Protein AF-A0A842V8Y3-F1 (afdb_monomer_lite)

Radius of gyration: 11.97 Å; chains: 1; bounding box: 29×19×35 Å

Sequence (76 aa):
MISKEDAIEIATKEAIRTGSGPEDLEKMHREVKSDGNLWIVQWWPEHNETNYDLSISVNKKTGAIEDVVSGQISHR

pLDDT: mean 84.27, std 14.38, range [36.12, 97.0]

Secondary structure (DSSP, 8-state):
---HHHHHHHHHHHHHHTT--HHHHHHEEEEEEEETTEEEEEEEETT-SS--SEEEEEETTT--EEEEEE------

Foldseek 3Di:
DDDLVLLVVLVLVVCVVVPDDNVNQVQWDWDWDDDPQWTKIFTDHPPPPDDTQWIWIAGNPPRDTPDIDGPPPPPD

Structure (mmCIF, N/CA/C/O backbone):
data_AF-A0A842V8Y3-F1
#
_entry.id   AF-A0A842V8Y3-F1
#
loop_
_atom_site.group_PDB
_atom_site.id
_atom_site.type_symbol
_atom_site.label_atom_id
_atom_site.label_alt_id
_atom_site.label_comp_id
_atom_site.label_asym_id
_atom_site.label_entity_id
_atom_site.label_seq_id
_atom_site.pdbx_PDB_ins_code
_atom_site.Cartn_x
_atom_site.Cartn_y
_atom_site.Cartn_z
_atom_site.occupancy
_atom_site.B_iso_or_equiv
_atom_site.auth_seq_id
_atom_site.auth_comp_id
_atom_site.auth_asym_id
_atom_site.auth_atom_id
_atom_site.pdbx_PDB_model_num
ATOM 1 N N . MET A 1 1 ? -7.919 4.010 14.520 1.00 85.25 1 MET A N 1
ATOM 2 C CA . MET A 1 1 ? -7.979 4.157 13.053 1.00 85.25 1 MET A CA 1
ATOM 3 C C . MET A 1 1 ? -6.598 4.592 12.620 1.00 85.25 1 MET A C 1
ATOM 5 O O . MET A 1 1 ? -6.058 5.472 13.277 1.00 85.25 1 MET A O 1
ATOM 9 N N . ILE A 1 2 ? -6.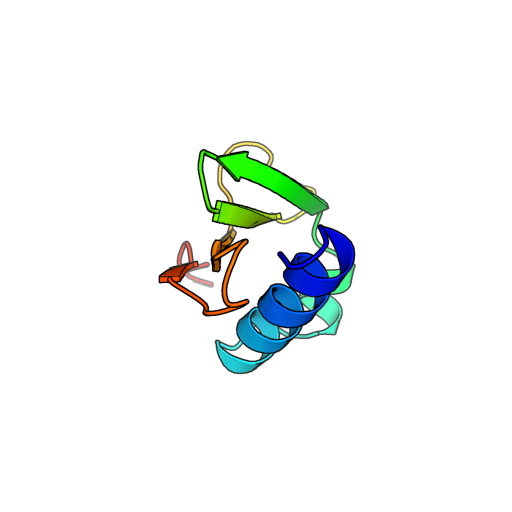022 3.941 11.619 1.00 91.69 2 ILE A N 1
ATOM 10 C CA . ILE A 1 2 ? -4.687 4.245 11.113 1.00 91.69 2 ILE A CA 1
ATOM 11 C C . ILE A 1 2 ? -4.745 5.400 10.113 1.00 91.69 2 ILE A C 1
ATOM 13 O O . ILE A 1 2 ? -5.755 5.597 9.422 1.00 91.69 2 ILE A O 1
ATOM 17 N N . SER A 1 3 ? -3.667 6.170 10.050 1.00 94.19 3 SER A N 1
ATOM 18 C CA . SER A 1 3 ? -3.552 7.289 9.124 1.00 94.19 3 SER A CA 1
ATOM 19 C C . SER A 1 3 ? -3.296 6.811 7.689 1.00 94.19 3 SER A C 1
ATOM 21 O O . SER A 1 3 ? -3.017 5.638 7.428 1.00 94.19 3 SER A O 1
ATOM 23 N N . LYS A 1 4 ? -3.396 7.743 6.736 1.00 94.06 4 LYS A N 1
ATOM 24 C CA . LYS A 1 4 ? -2.985 7.505 5.347 1.00 94.06 4 LYS A CA 1
ATOM 25 C C . LYS A 1 4 ? -1.491 7.169 5.259 1.00 94.06 4 LYS A C 1
ATOM 27 O O . LYS A 1 4 ? -1.116 6.326 4.455 1.00 94.06 4 LYS A O 1
ATOM 32 N N . GLU A 1 5 ? -0.656 7.817 6.067 1.00 95.31 5 GLU A N 1
ATOM 33 C CA . GLU A 1 5 ? 0.796 7.601 6.088 1.00 95.31 5 GLU A CA 1
ATOM 34 C C . GLU A 1 5 ? 1.144 6.209 6.627 1.00 95.31 5 GLU A C 1
ATOM 36 O O . GLU A 1 5 ? 1.929 5.498 6.003 1.00 95.31 5 GLU A O 1
ATOM 41 N N . ASP A 1 6 ? 0.463 5.765 7.688 1.00 95.38 6 ASP A N 1
ATOM 42 C CA . ASP A 1 6 ? 0.605 4.398 8.208 1.00 95.38 6 ASP A CA 1
ATOM 43 C C . ASP A 1 6 ? 0.221 3.359 7.146 1.00 95.38 6 ASP A C 1
ATOM 45 O O . ASP A 1 6 ? 0.917 2.364 6.949 1.00 95.38 6 ASP A O 1
ATOM 49 N N . ALA A 1 7 ? -0.881 3.594 6.426 1.00 94.00 7 ALA A N 1
ATOM 50 C CA . ALA A 1 7 ? -1.330 2.695 5.367 1.00 94.00 7 ALA A CA 1
ATOM 51 C C . ALA A 1 7 ? -0.331 2.621 4.208 1.00 94.00 7 ALA A C 1
ATOM 53 O O . ALA A 1 7 ? -0.087 1.534 3.689 1.00 94.00 7 ALA A O 1
ATOM 54 N N . ILE A 1 8 ? 0.273 3.752 3.829 1.00 94.12 8 ILE A N 1
ATOM 55 C CA . ILE A 1 8 ? 1.354 3.791 2.840 1.00 94.12 8 ILE A CA 1
ATOM 56 C C . ILE A 1 8 ? 2.536 2.947 3.315 1.00 94.12 8 ILE A C 1
ATOM 58 O O . ILE A 1 8 ? 3.070 2.172 2.524 1.00 94.12 8 ILE A O 1
ATOM 62 N N . GLU A 1 9 ? 2.951 3.073 4.576 1.00 95.44 9 GLU A N 1
ATOM 63 C CA . GLU A 1 9 ? 4.084 2.315 5.111 1.00 95.44 9 GLU A CA 1
ATOM 64 C C . GLU A 1 9 ? 3.804 0.805 5.111 1.00 95.44 9 GLU A C 1
ATOM 66 O O . GLU A 1 9 ? 4.623 0.023 4.623 1.00 95.44 9 GLU A O 1
ATOM 71 N N . ILE A 1 10 ? 2.629 0.397 5.602 1.00 95.38 10 ILE A N 1
ATOM 72 C CA . ILE A 1 10 ? 2.186 -1.005 5.627 1.00 95.38 10 ILE A CA 1
ATOM 73 C C . ILE A 1 10 ? 2.150 -1.572 4.209 1.00 95.38 10 ILE A C 1
ATOM 75 O O . ILE A 1 10 ? 2.730 -2.625 3.943 1.00 95.38 10 ILE A O 1
ATOM 79 N N . ALA A 1 11 ? 1.514 -0.853 3.286 1.00 93.12 11 ALA A N 1
ATOM 80 C CA . ALA A 1 11 ? 1.378 -1.292 1.911 1.00 93.12 11 ALA A CA 1
ATOM 81 C C . ALA A 1 11 ? 2.736 -1.334 1.189 1.00 93.12 11 ALA A C 1
ATOM 83 O O . ALA A 1 11 ? 2.994 -2.268 0.443 1.00 93.12 11 ALA A O 1
ATOM 84 N N . THR A 1 12 ? 3.644 -0.386 1.444 1.00 91.56 12 THR A N 1
ATOM 85 C CA . THR A 1 12 ? 4.998 -0.386 0.853 1.00 91.56 12 THR A CA 1
ATOM 86 C C . THR A 1 12 ? 5.821 -1.577 1.347 1.00 91.56 12 THR A C 1
ATOM 88 O O . THR A 1 12 ? 6.490 -2.242 0.559 1.00 91.56 12 THR A O 1
ATOM 91 N N . LYS A 1 13 ? 5.751 -1.894 2.646 1.00 93.50 13 LYS A N 1
ATOM 92 C CA . LYS A 1 13 ? 6.407 -3.086 3.207 1.00 93.50 13 LYS A CA 1
ATOM 93 C C . LYS A 1 13 ? 5.875 -4.368 2.570 1.00 93.50 13 LYS A C 1
ATOM 95 O O . LYS A 1 13 ? 6.656 -5.262 2.248 1.00 93.50 13 LYS A O 1
ATOM 100 N N . GLU A 1 14 ? 4.564 -4.441 2.361 1.00 93.00 14 GLU A N 1
ATOM 101 C CA . GLU A 1 14 ? 3.935 -5.581 1.703 1.00 93.00 14 GLU A CA 1
ATOM 102 C C . GLU A 1 14 ? 4.320 -5.677 0.223 1.00 93.00 14 GLU A C 1
ATOM 104 O O . GLU A 1 14 ? 4.675 -6.754 -0.245 1.00 93.00 14 GLU A O 1
ATOM 109 N N . ALA A 1 15 ? 4.356 -4.555 -0.493 1.00 88.56 15 ALA A N 1
ATOM 110 C CA . ALA A 1 15 ? 4.808 -4.491 -1.878 1.00 88.56 15 ALA A CA 1
ATOM 111 C C . ALA A 1 15 ? 6.215 -5.086 -2.047 1.00 88.56 15 ALA A C 1
ATOM 113 O O . ALA A 1 15 ? 6.427 -5.950 -2.900 1.00 88.56 15 ALA A O 1
ATOM 114 N N . ILE A 1 16 ? 7.149 -4.716 -1.164 1.00 87.31 16 ILE A N 1
ATOM 115 C CA . ILE A 1 16 ? 8.505 -5.283 -1.145 1.00 87.31 16 ILE A CA 1
ATOM 116 C C . ILE A 1 16 ? 8.468 -6.788 -0.853 1.00 87.31 16 ILE A C 1
ATOM 118 O O . ILE A 1 16 ? 9.119 -7.574 -1.540 1.00 87.31 16 ILE A O 1
ATOM 122 N N . ARG A 1 17 ? 7.666 -7.218 0.132 1.00 86.44 17 ARG A N 1
ATOM 123 C CA . ARG A 1 17 ? 7.509 -8.640 0.484 1.00 86.44 17 ARG A CA 1
ATOM 124 C C . ARG A 1 17 ? 6.971 -9.479 -0.678 1.00 86.44 17 ARG A C 1
ATOM 126 O O . ARG A 1 17 ? 7.370 -10.630 -0.829 1.00 86.44 17 ARG A O 1
ATOM 133 N N . THR A 1 18 ? 6.079 -8.911 -1.486 1.00 80.69 18 THR A N 1
ATOM 134 C CA . THR A 1 18 ? 5.461 -9.582 -2.644 1.00 80.69 18 THR A CA 1
ATOM 135 C C . THR A 1 18 ? 6.374 -9.671 -3.869 1.00 80.69 18 THR A C 1
ATOM 137 O O . THR A 1 18 ? 6.020 -10.347 -4.832 1.00 80.69 18 THR A O 1
ATOM 140 N N . GLY A 1 19 ? 7.564 -9.061 -3.822 1.00 77.25 19 GLY A N 1
ATOM 141 C CA . GLY A 1 19 ? 8.581 -9.169 -4.870 1.00 77.25 19 GLY A CA 1
ATOM 142 C C . GLY A 1 19 ? 8.794 -7.902 -5.694 1.00 77.25 19 GLY A C 1
ATOM 143 O O . GLY A 1 19 ? 9.557 -7.946 -6.654 1.00 77.25 19 GLY A O 1
ATOM 144 N N . SER A 1 20 ? 8.167 -6.778 -5.329 1.00 77.06 20 SER A N 1
ATOM 145 C CA . SER A 1 20 ? 8.508 -5.484 -5.932 1.00 77.06 20 SER A CA 1
ATOM 146 C C . SER A 1 20 ? 9.859 -5.014 -5.392 1.00 77.06 20 SER A C 1
ATOM 148 O O . SER A 1 20 ? 10.054 -4.957 -4.176 1.00 77.06 20 SER A O 1
ATOM 150 N N . GLY A 1 21 ? 10.801 -4.668 -6.270 1.00 78.25 21 GLY A N 1
ATOM 151 C CA . GLY A 1 21 ? 12.056 -4.055 -5.846 1.00 78.25 21 GLY A CA 1
ATOM 152 C C . GLY A 1 21 ? 11.781 -2.717 -5.146 1.00 78.25 21 GLY A C 1
ATOM 153 O O . GLY A 1 21 ? 10.953 -1.942 -5.629 1.00 78.25 21 GLY A O 1
ATOM 154 N N . PRO A 1 22 ? 12.446 -2.399 -4.019 1.00 78.88 22 PRO A N 1
ATOM 155 C CA . PRO A 1 22 ? 12.263 -1.103 -3.361 1.00 78.88 22 PRO A CA 1
ATOM 156 C C . PRO A 1 22 ? 12.600 0.062 -4.305 1.00 78.88 22 PRO A C 1
ATOM 158 O O . PRO A 1 22 ? 11.886 1.058 -4.332 1.00 78.88 22 PRO A O 1
ATOM 161 N N . GLU A 1 23 ? 13.619 -0.112 -5.148 1.00 80.38 23 GLU A N 1
ATOM 162 C CA . GLU A 1 23 ? 14.020 0.849 -6.178 1.00 80.38 23 GLU A CA 1
ATOM 163 C C . GLU A 1 23 ? 12.998 1.018 -7.311 1.00 80.38 23 GLU A C 1
ATOM 165 O O . GLU A 1 23 ? 12.959 2.070 -7.946 1.00 80.38 23 GLU A O 1
ATOM 170 N N . ASP A 1 24 ? 12.181 -0.001 -7.583 1.00 79.56 24 ASP A N 1
ATOM 171 C CA . ASP A 1 24 ? 11.123 0.069 -8.590 1.00 79.56 24 ASP A CA 1
ATOM 172 C C . ASP A 1 24 ? 9.929 0.846 -8.038 1.00 79.56 24 ASP A C 1
ATOM 174 O O . ASP A 1 24 ? 9.403 1.728 -8.712 1.00 79.56 24 ASP A O 1
ATOM 178 N N . LEU A 1 25 ? 9.559 0.601 -6.776 1.00 80.69 25 LEU A N 1
ATOM 179 C CA . LEU A 1 25 ? 8.477 1.324 -6.102 1.00 80.69 25 LEU A CA 1
ATOM 180 C C . LEU A 1 25 ? 8.757 2.827 -5.981 1.00 80.69 25 LEU A C 1
ATOM 182 O O . LEU A 1 25 ? 7.819 3.618 -6.050 1.00 80.69 25 LEU A O 1
ATOM 186 N N . GLU A 1 26 ? 10.022 3.227 -5.810 1.00 81.12 26 GLU A N 1
ATOM 187 C CA . GLU A 1 26 ? 10.426 4.641 -5.790 1.00 81.12 26 GLU A CA 1
ATOM 188 C C . GLU A 1 26 ? 10.327 5.318 -7.165 1.00 81.12 26 GLU A C 1
ATOM 190 O O . GLU A 1 26 ? 10.112 6.527 -7.236 1.00 81.12 26 GLU A O 1
ATOM 195 N N . LYS A 1 27 ? 10.466 4.550 -8.252 1.00 81.56 27 LYS A N 1
ATOM 196 C CA . LYS A 1 27 ? 10.334 5.034 -9.638 1.00 81.56 27 LYS A CA 1
ATOM 197 C C . LYS A 1 27 ? 8.887 4.993 -10.141 1.00 81.56 27 LYS A C 1
ATOM 199 O O . LYS A 1 27 ? 8.591 5.542 -11.199 1.00 81.56 27 LYS A O 1
ATOM 204 N N . MET A 1 28 ? 7.992 4.323 -9.418 1.00 85.50 28 MET A N 1
ATOM 205 C CA . MET A 1 28 ? 6.574 4.237 -9.750 1.00 85.50 28 MET A CA 1
ATOM 206 C C . MET A 1 28 ? 5.805 5.450 -9.228 1.00 85.50 28 MET A C 1
ATOM 208 O O . MET A 1 28 ? 6.065 5.978 -8.145 1.00 85.50 28 MET A O 1
ATOM 212 N N . HIS A 1 29 ? 4.769 5.842 -9.963 1.00 87.56 29 HIS A N 1
ATOM 213 C CA . HIS A 1 29 ? 3.740 6.697 -9.397 1.00 87.56 29 HIS A CA 1
ATOM 214 C C . HIS A 1 29 ? 2.968 5.928 -8.336 1.00 87.56 29 HIS A C 1
ATOM 216 O O . HIS A 1 29 ? 2.623 4.762 -8.522 1.00 87.56 29 HIS A O 1
ATOM 222 N N . ARG A 1 30 ? 2.673 6.612 -7.230 1.00 89.44 30 ARG A N 1
ATOM 223 C CA . ARG A 1 30 ? 1.857 6.083 -6.142 1.00 89.44 30 ARG A CA 1
ATOM 224 C C . ARG A 1 30 ? 0.654 6.971 -5.904 1.00 89.44 30 ARG A C 1
ATOM 226 O O . ARG A 1 30 ? 0.798 8.161 -5.620 1.00 89.44 30 ARG A O 1
ATOM 233 N N . GLU A 1 31 ? -0.520 6.362 -5.881 1.00 91.62 31 GLU A N 1
ATOM 234 C CA . GLU A 1 31 ? -1.750 7.010 -5.445 1.00 91.62 31 GLU A CA 1
ATOM 235 C C . GLU A 1 31 ? -2.352 6.274 -4.255 1.00 91.62 31 GLU A 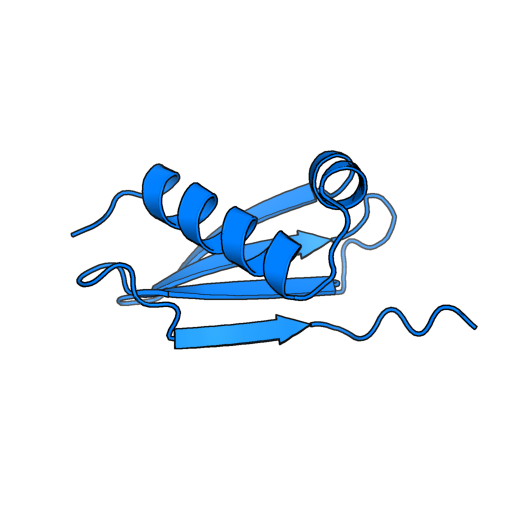C 1
ATOM 237 O O . GLU A 1 31 ? -2.231 5.058 -4.110 1.00 91.62 31 GLU A O 1
ATOM 242 N N . VAL A 1 32 ? -3.008 7.036 -3.380 1.00 93.38 32 VAL A N 1
ATOM 243 C CA . VAL A 1 32 ? -3.763 6.472 -2.266 1.00 93.38 32 VAL A CA 1
ATOM 244 C C . VAL A 1 32 ? -5.202 6.924 -2.355 1.00 93.38 32 VAL A C 1
ATOM 246 O O . VAL A 1 32 ? -5.497 8.115 -2.219 1.00 93.38 32 VAL A O 1
ATOM 249 N N . LYS A 1 33 ? -6.086 5.948 -2.516 1.00 93.44 33 LYS A N 1
ATOM 250 C CA . LYS A 1 33 ? -7.532 6.115 -2.518 1.00 93.44 33 LYS A CA 1
ATOM 251 C C . LYS A 1 33 ? -8.114 5.694 -1.173 1.00 93.44 33 LYS A C 1
ATOM 253 O O . LYS A 1 33 ? -7.543 4.902 -0.425 1.00 93.44 33 LYS A O 1
ATOM 258 N N . SER A 1 34 ? -9.272 6.256 -0.860 1.00 93.62 34 SER A N 1
ATOM 259 C CA . SER A 1 34 ? -10.061 5.907 0.315 1.00 93.62 34 SER A CA 1
ATOM 260 C C . SER A 1 34 ? -11.381 5.330 -0.160 1.00 93.62 34 SER A C 1
ATOM 262 O O . SER A 1 34 ? -12.175 6.071 -0.731 1.00 93.62 34 SER A O 1
ATOM 264 N N . ASP A 1 35 ? -11.644 4.068 0.158 1.00 93.50 35 ASP A N 1
ATOM 265 C CA . ASP A 1 35 ? -12.920 3.422 -0.136 1.00 93.50 35 ASP A CA 1
ATOM 266 C C . ASP A 1 35 ? -13.480 2.774 1.131 1.00 93.50 35 ASP A C 1
ATOM 268 O O . ASP A 1 35 ? -12.868 1.883 1.715 1.00 93.50 35 ASP A O 1
ATOM 272 N N . GLY A 1 36 ? -14.597 3.295 1.643 1.00 92.69 36 GLY A N 1
ATOM 273 C CA . GLY A 1 36 ? -15.187 2.829 2.901 1.00 92.69 36 GLY A CA 1
ATOM 274 C C . GLY A 1 36 ? -14.168 2.730 4.050 1.00 92.69 36 GLY A C 1
ATOM 275 O O . GLY A 1 36 ? -13.549 3.724 4.447 1.00 92.69 36 GLY A O 1
ATOM 276 N N . ASN A 1 37 ? -13.979 1.514 4.576 1.00 95.00 37 ASN A N 1
ATOM 277 C CA . ASN A 1 37 ? -13.020 1.204 5.646 1.00 95.00 37 ASN A CA 1
ATOM 278 C C . ASN A 1 37 ? -11.604 0.867 5.144 1.00 95.00 37 ASN A C 1
ATOM 280 O O . ASN A 1 37 ? -10.796 0.412 5.948 1.00 95.00 37 ASN A O 1
ATOM 284 N N . LEU A 1 38 ? -11.280 1.093 3.871 1.00 96.00 38 LEU A N 1
ATOM 285 C CA . LEU A 1 38 ? -10.005 0.719 3.263 1.00 96.00 38 LEU A CA 1
ATOM 286 C C . LEU A 1 38 ? -9.224 1.939 2.776 1.00 96.00 38 LEU A C 1
ATOM 288 O O . LEU A 1 38 ? -9.770 2.877 2.186 1.00 96.00 38 LEU A O 1
ATOM 292 N N . TRP A 1 39 ? -7.925 1.917 3.041 1.00 97.00 39 TRP A N 1
ATOM 293 C CA . TRP A 1 39 ? -6.932 2.663 2.287 1.00 97.00 39 TRP A CA 1
ATOM 294 C C . TRP A 1 39 ? -6.447 1.771 1.152 1.00 97.00 39 TRP A C 1
ATOM 296 O O . TRP A 1 39 ? -5.957 0.681 1.414 1.00 97.00 39 TRP A O 1
ATOM 306 N N . ILE A 1 40 ? -6.585 2.220 -0.089 1.00 95.00 40 ILE A N 1
ATOM 307 C CA . ILE A 1 40 ? -6.120 1.482 -1.265 1.00 95.00 40 ILE A CA 1
ATOM 308 C C . ILE A 1 40 ? -4.888 2.208 -1.789 1.00 95.00 40 ILE A C 1
ATOM 310 O O . ILE A 1 40 ? -4.984 3.368 -2.189 1.00 95.00 40 ILE A O 1
ATOM 314 N N . VAL A 1 41 ? -3.736 1.546 -1.755 1.00 93.62 41 VAL A N 1
ATOM 315 C CA . VAL A 1 41 ? -2.459 2.081 -2.233 1.00 93.62 41 VAL A CA 1
ATOM 316 C C . VAL A 1 41 ? -2.133 1.413 -3.556 1.00 93.62 41 VAL A C 1
ATOM 318 O O 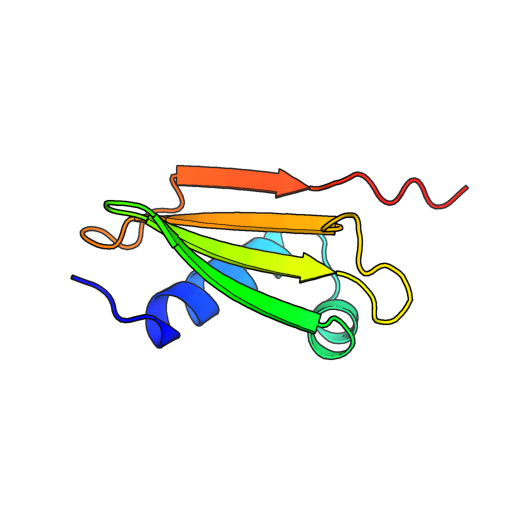. VAL A 1 41 ? -2.054 0.190 -3.618 1.00 93.62 41 VAL A O 1
ATOM 321 N N . GLN A 1 42 ? -1.986 2.210 -4.608 1.00 91.38 42 GLN A N 1
ATOM 322 C CA . GLN A 1 42 ? -1.764 1.729 -5.968 1.00 91.38 42 GLN A CA 1
ATOM 323 C C . GLN A 1 42 ? -0.434 2.253 -6.499 1.00 91.38 42 GLN A C 1
ATOM 325 O O . GLN A 1 42 ? -0.103 3.417 -6.260 1.00 91.38 42 GLN A O 1
ATOM 330 N N . TRP A 1 43 ? 0.291 1.406 -7.227 1.00 89.31 43 TRP A N 1
ATOM 331 C CA . TRP A 1 43 ? 1.538 1.729 -7.911 1.00 89.31 43 TRP A CA 1
ATOM 332 C C . TRP A 1 43 ? 1.455 1.388 -9.395 1.00 89.31 43 TRP A C 1
ATOM 334 O O . TRP A 1 43 ? 0.902 0.350 -9.772 1.00 89.31 43 TRP A O 1
ATOM 344 N N . TRP A 1 44 ? 2.026 2.256 -10.226 1.00 86.81 44 TRP A N 1
ATOM 345 C CA . TRP A 1 44 ? 2.183 2.033 -11.662 1.00 86.81 44 TRP A CA 1
ATOM 346 C C . TRP A 1 44 ? 3.425 2.749 -12.209 1.00 86.81 44 TRP A C 1
ATOM 348 O O . TRP A 1 44 ? 3.828 3.788 -11.675 1.00 86.81 44 TRP A O 1
ATOM 358 N N . PRO A 1 45 ? 4.058 2.217 -13.263 1.00 80.19 45 PRO A N 1
ATOM 359 C CA . PRO A 1 45 ? 5.192 2.850 -13.914 1.00 80.19 45 PRO A CA 1
ATOM 360 C C . PRO A 1 45 ? 4.764 4.134 -14.632 1.00 80.19 45 PRO A C 1
ATOM 362 O O . PRO A 1 45 ? 3.652 4.238 -15.147 1.00 80.19 45 PRO A O 1
ATOM 365 N N . GLU A 1 46 ? 5.683 5.098 -14.716 1.00 68.31 46 GLU A N 1
ATOM 366 C CA . GLU A 1 46 ? 5.486 6.426 -15.332 1.00 68.31 46 GLU A CA 1
ATOM 367 C C . GLU A 1 46 ? 4.906 6.383 -16.756 1.00 68.31 46 GLU A C 1
ATOM 369 O O . GLU A 1 46 ? 4.193 7.291 -17.170 1.00 68.31 46 GLU A O 1
ATOM 374 N N . HIS A 1 47 ? 5.131 5.295 -17.493 1.00 65.25 47 HIS A N 1
ATOM 375 C CA . HIS A 1 47 ? 4.654 5.134 -18.867 1.00 65.25 47 HIS A CA 1
ATOM 376 C C . HIS A 1 47 ? 3.332 4.362 -19.012 1.00 65.25 47 HIS A C 1
ATOM 378 O O . HIS A 1 47 ? 2.957 4.026 -20.135 1.00 65.25 47 HIS A O 1
ATOM 384 N N . ASN A 1 48 ? 2.621 4.061 -17.919 1.00 62.31 48 ASN A N 1
ATOM 385 C CA . ASN A 1 48 ? 1.379 3.287 -17.965 1.00 62.31 48 ASN A CA 1
ATOM 386 C C . ASN A 1 48 ? 0.297 3.889 -17.050 1.00 62.31 48 ASN A C 1
ATOM 388 O O . ASN A 1 48 ? 0.091 3.450 -15.925 1.00 62.31 48 ASN A O 1
ATOM 392 N N . GLU A 1 49 ? -0.417 4.906 -17.538 1.00 55.81 49 GLU A N 1
ATOM 393 C CA . GLU A 1 49 ? -1.456 5.615 -16.764 1.00 55.81 49 GLU A CA 1
ATOM 394 C C . GLU A 1 49 ? -2.793 4.855 -16.665 1.00 55.81 49 GLU A C 1
ATOM 396 O O . GLU A 1 49 ? -3.720 5.310 -15.997 1.00 55.81 49 GLU A O 1
ATOM 401 N N . THR A 1 50 ? -2.939 3.718 -17.356 1.00 55.72 50 THR A N 1
ATOM 402 C CA . THR A 1 50 ? -4.234 3.022 -17.488 1.00 55.72 50 THR A CA 1
ATOM 403 C C . THR A 1 50 ? -4.339 1.716 -16.708 1.00 55.72 50 THR A C 1
ATOM 405 O O . THR A 1 50 ? -5.458 1.275 -16.457 1.00 55.72 50 THR A O 1
ATOM 408 N N . ASN A 1 51 ? -3.223 1.117 -16.285 1.00 63.28 51 ASN A N 1
ATOM 409 C CA . ASN A 1 51 ? -3.211 -0.118 -15.500 1.00 63.28 51 ASN A CA 1
ATOM 410 C C . ASN A 1 51 ? -2.225 0.006 -14.338 1.00 63.28 51 ASN A C 1
ATOM 412 O O . ASN A 1 51 ? -1.054 0.307 -14.551 1.00 63.28 51 ASN A O 1
ATOM 416 N N . TYR A 1 52 ? -2.703 -0.245 -13.117 1.00 66.44 52 TYR A N 1
ATOM 417 C CA . TYR A 1 52 ? -1.829 -0.367 -11.956 1.00 66.44 52 TYR A CA 1
ATOM 418 C C . TYR A 1 52 ? -1.154 -1.738 -11.943 1.00 66.44 52 TYR A C 1
ATOM 420 O O . TYR A 1 52 ? -1.805 -2.759 -12.161 1.00 66.44 52 TYR A O 1
ATOM 428 N N . ASP A 1 53 ? 0.147 -1.751 -11.666 1.00 78.56 53 ASP A N 1
ATOM 429 C CA . ASP A 1 53 ? 0.924 -2.986 -11.532 1.00 78.56 53 ASP A CA 1
ATOM 430 C C . ASP A 1 53 ? 0.779 -3.590 -10.138 1.00 78.56 53 ASP A C 1
ATOM 432 O O . ASP A 1 53 ? 0.870 -4.805 -9.967 1.00 78.56 53 ASP A O 1
ATOM 436 N N . LEU A 1 54 ? 0.471 -2.763 -9.137 1.00 87.19 54 LEU A N 1
ATOM 437 C CA . LEU A 1 54 ? 0.220 -3.223 -7.781 1.00 87.19 54 LEU A CA 1
ATOM 438 C C . LEU A 1 54 ? -0.853 -2.377 -7.101 1.00 87.19 54 LEU A C 1
ATOM 440 O O . LEU A 1 54 ? -0.827 -1.153 -7.163 1.00 87.19 54 LEU A O 1
ATOM 444 N N . SER A 1 55 ? -1.780 -3.029 -6.414 1.00 91.38 55 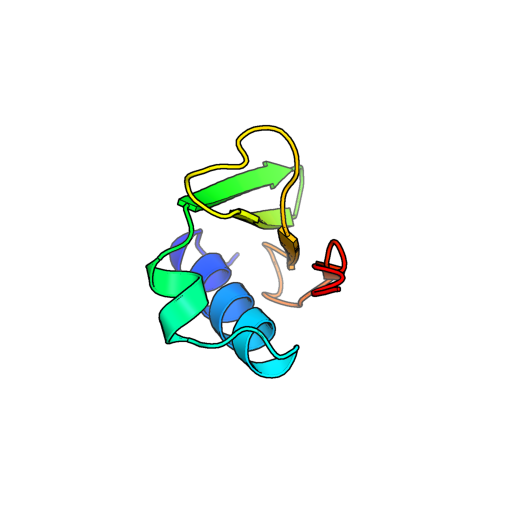SER A N 1
ATOM 445 C CA . SER A 1 55 ? -2.789 -2.409 -5.564 1.00 91.38 55 SER A CA 1
ATOM 446 C C . SER A 1 55 ? -2.880 -3.184 -4.259 1.00 91.38 55 SER A C 1
ATOM 448 O O . SER A 1 55 ? -3.071 -4.395 -4.268 1.00 91.38 55 SER A O 1
ATOM 450 N N . ILE A 1 56 ? -2.755 -2.493 -3.132 1.00 94.19 56 ILE A N 1
ATOM 451 C CA . ILE A 1 56 ? -2.816 -3.089 -1.798 1.00 94.19 56 ILE A CA 1
ATOM 452 C C . ILE A 1 56 ? -3.865 -2.354 -0.977 1.00 94.19 56 ILE A C 1
ATOM 454 O O . ILE A 1 56 ? -3.816 -1.132 -0.827 1.00 94.19 56 ILE A O 1
ATOM 458 N N . SER A 1 57 ? -4.805 -3.114 -0.424 1.00 95.81 57 SER A N 1
ATOM 459 C CA . SER A 1 57 ? -5.887 -2.604 0.411 1.00 95.81 57 SER A CA 1
ATOM 460 C C . SER A 1 57 ? -5.572 -2.830 1.884 1.00 95.81 57 SER A C 1
ATOM 462 O O . SER A 1 57 ? -5.362 -3.960 2.320 1.00 95.81 57 SER A O 1
ATOM 464 N N . VAL A 1 58 ? -5.581 -1.755 2.669 1.00 96.88 58 VAL A N 1
ATOM 465 C CA . VAL A 1 58 ? -5.282 -1.758 4.103 1.00 96.88 58 VAL A CA 1
ATOM 466 C C . VAL A 1 58 ? -6.501 -1.289 4.891 1.00 96.88 58 VAL A C 1
ATOM 468 O O . VAL A 1 58 ? -7.051 -0.213 4.653 1.00 96.88 58 VAL A O 1
ATOM 471 N N . ASN A 1 59 ? -6.918 -2.073 5.878 1.00 96.88 59 ASN A N 1
ATOM 472 C CA . ASN A 1 59 ? -8.040 -1.750 6.743 1.00 96.88 59 ASN A CA 1
ATOM 473 C C . ASN A 1 59 ? -7.727 -0.539 7.634 1.00 96.88 59 ASN A C 1
ATOM 475 O O . ASN A 1 59 ? -6.833 -0.567 8.477 1.00 96.88 59 ASN A O 1
ATOM 479 N N . LYS A 1 60 ? -8.529 0.521 7.523 1.00 95.50 60 LYS A N 1
ATOM 480 C CA . LYS A 1 60 ? -8.393 1.764 8.296 1.00 95.50 60 LYS A CA 1
ATOM 481 C C . LYS A 1 60 ? -8.505 1.555 9.798 1.00 95.50 60 LYS A C 1
ATOM 483 O O . LYS A 1 60 ? -8.001 2.367 10.567 1.00 95.50 60 LYS A O 1
ATOM 488 N N . 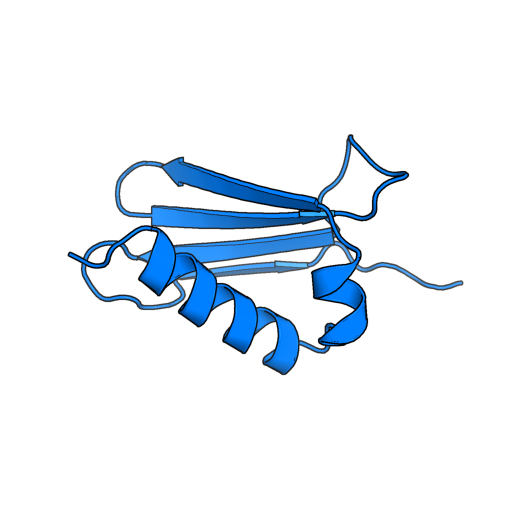LYS A 1 61 ? -9.225 0.535 10.261 1.00 94.44 61 LYS A N 1
ATOM 489 C CA . LYS A 1 61 ? -9.449 0.320 11.696 1.00 94.44 61 LYS A CA 1
ATOM 490 C C . LYS A 1 61 ? -8.311 -0.467 12.325 1.00 94.44 61 LYS A C 1
ATOM 492 O O . LYS A 1 61 ? -7.882 -0.091 13.413 1.00 94.44 61 LYS A O 1
ATOM 497 N N . THR A 1 62 ? -7.853 -1.515 11.646 1.00 95.50 62 THR A N 1
ATOM 498 C CA . THR A 1 62 ? -6.923 -2.510 12.199 1.00 95.50 62 THR A CA 1
ATOM 499 C C . THR A 1 62 ? -5.506 -2.414 11.641 1.00 95.50 62 THR A C 1
ATOM 501 O O . THR A 1 62 ? -4.588 -2.922 12.272 1.00 95.50 62 THR A O 1
ATOM 504 N N . GLY A 1 63 ? -5.315 -1.788 10.477 1.00 93.88 63 GLY A N 1
ATOM 505 C CA . GLY A 1 63 ? -4.055 -1.818 9.731 1.00 93.88 63 GLY A CA 1
ATOM 506 C C . GLY A 1 63 ? -3.759 -3.159 9.056 1.00 93.88 63 GLY A C 1
ATOM 507 O O . GLY A 1 63 ? -2.659 -3.353 8.551 1.00 93.88 63 GLY A O 1
ATOM 508 N N . ALA A 1 64 ? -4.718 -4.089 9.041 1.00 95.56 64 ALA A N 1
ATOM 509 C CA . ALA A 1 64 ? -4.566 -5.361 8.347 1.00 95.56 64 ALA A CA 1
ATOM 510 C C . ALA A 1 64 ? -4.586 -5.159 6.827 1.00 95.56 64 ALA A C 1
ATOM 512 O O . ALA A 1 64 ? -5.339 -4.325 6.322 1.00 95.56 64 ALA A O 1
ATOM 513 N N . ILE A 1 65 ? -3.774 -5.930 6.107 1.00 95.38 65 ILE A N 1
ATOM 514 C CA . ILE A 1 65 ? -3.859 -6.029 4.649 1.00 95.38 65 ILE A CA 1
ATOM 515 C C . ILE A 1 65 ? -5.033 -6.949 4.330 1.00 95.38 65 ILE A C 1
ATOM 517 O O . ILE A 1 65 ? -5.042 -8.105 4.749 1.00 95.38 65 ILE A O 1
ATOM 521 N N . GLU A 1 66 ? -6.020 -6.417 3.623 1.00 94.44 66 GLU A N 1
ATOM 522 C CA . GLU A 1 66 ? -7.248 -7.137 3.278 1.00 94.44 66 GLU A CA 1
ATOM 523 C C . GLU A 1 66 ? -7.164 -7.734 1.874 1.00 94.44 66 GLU A C 1
ATOM 525 O O . GLU A 1 66 ? -7.789 -8.755 1.608 1.00 94.44 66 GLU A O 1
ATOM 530 N N . ASP A 1 67 ? -6.397 -7.098 0.983 1.00 93.06 67 ASP A N 1
ATOM 531 C CA . ASP A 1 67 ? -6.273 -7.518 -0.408 1.00 93.06 67 ASP A CA 1
ATOM 532 C C . ASP A 1 67 ? -4.960 -7.029 -1.035 1.00 93.06 67 ASP A C 1
ATOM 534 O O . ASP A 1 67 ? -4.468 -5.944 -0.704 1.00 93.06 67 ASP A O 1
ATOM 538 N N . VAL A 1 68 ? -4.409 -7.833 -1.946 1.00 91.25 68 VAL A N 1
ATOM 539 C CA . VAL A 1 68 ? -3.210 -7.527 -2.738 1.00 91.25 68 VAL A CA 1
ATOM 540 C C . VAL A 1 68 ? -3.462 -7.985 -4.169 1.00 91.25 68 VAL A C 1
ATOM 542 O O . VAL A 1 68 ? -3.564 -9.181 -4.439 1.00 91.25 68 VAL A O 1
ATOM 545 N N . VAL A 1 69 ? -3.510 -7.034 -5.094 1.00 88.56 69 VAL A N 1
ATOM 546 C CA . VAL A 1 69 ? -3.662 -7.281 -6.528 1.00 88.56 69 VAL A CA 1
ATOM 547 C C . VAL A 1 69 ? -2.386 -6.844 -7.218 1.00 88.56 69 VAL A C 1
ATOM 549 O O . VAL A 1 69 ? -2.089 -5.653 -7.258 1.00 88.56 69 VAL A O 1
ATOM 552 N N . SER A 1 70 ? -1.644 -7.791 -7.781 1.00 82.56 70 SER A N 1
ATOM 553 C CA . SER A 1 70 ? -0.564 -7.488 -8.714 1.00 82.56 70 SER A CA 1
ATOM 554 C C . SER A 1 70 ? -1.032 -7.758 -10.141 1.00 82.56 70 SER A C 1
ATOM 556 O O . SER A 1 70 ? -1.454 -8.866 -10.483 1.00 82.56 70 SER A O 1
ATOM 558 N N . GLY A 1 71 ? -0.969 -6.734 -10.990 1.00 68.75 71 GLY A N 1
ATOM 559 C CA . GLY A 1 71 ? -0.945 -6.951 -12.426 1.00 68.75 71 GLY A CA 1
ATOM 560 C C . GLY A 1 71 ? 0.390 -7.619 -12.712 1.00 68.75 71 GLY A C 1
ATOM 561 O O . GLY A 1 71 ? 1.432 -7.020 -12.475 1.00 68.75 71 GLY A O 1
ATOM 562 N N . GLN A 1 72 ? 0.408 -8.892 -13.111 1.00 55.81 72 GLN A N 1
ATOM 563 C CA . GLN A 1 72 ? 1.665 -9.514 -13.518 1.00 55.81 72 GLN A CA 1
ATOM 564 C C . GLN A 1 72 ? 2.260 -8.673 -14.653 1.00 55.81 72 GLN A C 1
ATOM 566 O O . GLN A 1 72 ? 1.800 -8.769 -15.793 1.00 55.81 72 GLN A O 1
ATOM 571 N N . ILE A 1 73 ? 3.313 -7.905 -14.359 1.00 51.00 73 ILE A N 1
ATOM 572 C CA . ILE A 1 73 ? 4.282 -7.489 -15.365 1.00 51.00 73 ILE A CA 1
ATOM 573 C C . ILE A 1 73 ? 4.902 -8.794 -15.848 1.00 51.00 73 ILE A C 1
ATOM 575 O O . ILE A 1 73 ? 5.879 -9.307 -15.302 1.00 51.00 73 ILE A O 1
ATOM 579 N N . SER A 1 74 ? 4.270 -9.402 -16.845 1.00 42.31 74 SER A N 1
ATOM 580 C CA . SER A 1 74 ? 4.879 -10.458 -17.622 1.00 42.31 74 SER A CA 1
ATOM 581 C C . SER A 1 74 ? 5.997 -9.786 -18.412 1.00 42.31 74 SER A C 1
ATOM 583 O O . SER A 1 74 ? 5.798 -9.412 -19.563 1.00 42.31 74 SER A O 1
ATOM 585 N N . HIS A 1 75 ? 7.162 -9.595 -17.783 1.00 43.41 75 HIS A N 1
ATOM 586 C CA . HIS A 1 75 ? 8.409 -9.376 -18.502 1.00 43.41 75 HIS A CA 1
ATOM 587 C C . HIS A 1 75 ? 8.586 -10.583 -19.425 1.00 43.41 75 HIS A C 1
ATOM 589 O O . HIS A 1 75 ? 8.935 -11.680 -18.984 1.00 43.41 75 HIS A O 1
ATOM 595 N N . ARG A 1 76 ? 8.246 -10.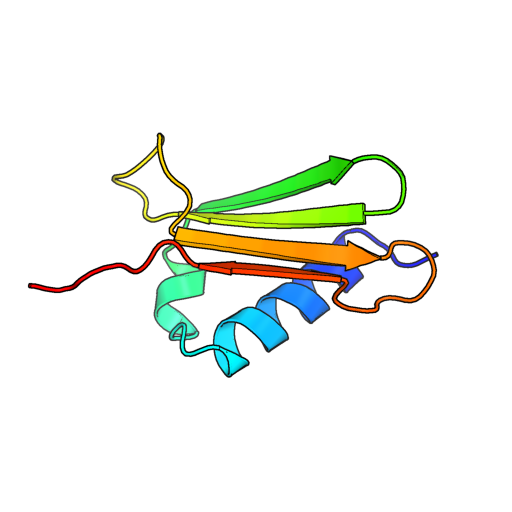395 -20.696 1.00 36.12 76 ARG A N 1
ATOM 596 C CA . ARG A 1 76 ? 8.559 -11.312 -21.780 1.00 36.12 76 ARG A CA 1
ATOM 597 C C . ARG A 1 76 ? 9.454 -10.594 -22.766 1.00 36.12 76 ARG A C 1
ATOM 599 O O . ARG A 1 76 ? 9.161 -9.411 -23.042 1.00 36.12 76 ARG A O 1
#